Protein AF-A0A7W0N5Q9-F1 (afdb_monomer)

Foldseek 3Di:
DVVPPVVVVVVVVDVVVPPPPPDPPPDPDPVVVVVVVVVVVVVVVVVVVVVVVVPPDPPPDDDPDDPCPPPPVVVVCCCVPVVVVVVVVVVVVVVVVVVVVVVVPDDPPPPPPPDDDPPDDDDDDDDDDDD

Secondary structure (DSSP, 8-state):
-IIIIIHHHHHHHHHHHTTTTS-TTTT--HHHHHHHHHHHHHHHHHHHHHHHHHTSSTTSSPP---TTTT-HHHHHHHHHTTTHHHHHHHHHHHHHHHHHHHHHH----------S---------------

Structure (mmCIF, N/CA/C/O backbone):
data_AF-A0A7W0N5Q9-F1
#
_entry.id   AF-A0A7W0N5Q9-F1
#
loop_
_atom_site.group_PDB
_atom_site.id
_atom_site.type_symbol
_atom_site.label_atom_id
_atom_site.label_alt_id
_atom_site.label_comp_id
_atom_site.label_asym_id
_atom_site.label_entity_id
_atom_site.label_seq_id
_atom_site.pdbx_PDB_ins_code
_atom_site.Cartn_x
_atom_site.Cartn_y
_atom_site.Cartn_z
_atom_site.occupancy
_atom_site.B_iso_or_equiv
_atom_site.auth_seq_id
_atom_site.auth_comp_id
_atom_site.auth_asym_id
_atom_site.auth_atom_id
_atom_site.pdbx_PDB_model_num
ATOM 1 N N . VAL A 1 1 ? 6.433 -9.505 2.992 1.00 93.19 1 VAL A N 1
ATOM 2 C CA . VAL A 1 1 ? 5.966 -8.266 3.669 1.00 93.19 1 VAL A CA 1
ATOM 3 C C . VAL A 1 1 ? 4.445 -8.163 3.704 1.00 93.19 1 VAL A C 1
ATOM 5 O O . VAL A 1 1 ? 3.905 -8.120 4.800 1.00 93.19 1 VAL A O 1
ATOM 8 N N . TYR A 1 2 ? 3.750 -8.190 2.558 1.00 96.25 2 TYR A N 1
ATOM 9 C CA . TYR A 1 2 ? 2.287 -8.037 2.515 1.00 96.25 2 TYR A CA 1
ATOM 10 C C . TYR A 1 2 ? 1.539 -9.047 3.404 1.00 96.25 2 TYR A C 1
ATOM 12 O O . TYR A 1 2 ? 0.867 -8.653 4.349 1.00 96.25 2 TYR A O 1
ATOM 20 N N . ALA A 1 3 ? 1.736 -10.349 3.174 1.00 94.19 3 ALA A N 1
ATOM 21 C CA . ALA A 1 3 ? 1.065 -11.385 3.961 1.00 94.19 3 ALA A CA 1
ATOM 22 C C . ALA A 1 3 ? 1.578 -11.493 5.412 1.00 94.19 3 ALA A C 1
ATOM 24 O O . ALA A 1 3 ? 0.811 -11.808 6.309 1.00 94.19 3 ALA A O 1
ATOM 25 N N . GLY A 1 4 ? 2.870 -11.241 5.654 1.00 93.12 4 GLY A N 1
ATOM 26 C CA . GLY A 1 4 ? 3.498 -11.502 6.958 1.00 93.12 4 GLY A CA 1
ATOM 27 C C . GLY A 1 4 ? 3.460 -10.340 7.954 1.00 93.12 4 GLY A C 1
ATOM 28 O O . GLY A 1 4 ? 3.333 -10.577 9.145 1.00 93.12 4 GLY A O 1
ATOM 29 N N . ALA A 1 5 ? 3.571 -9.095 7.486 1.00 94.62 5 ALA A N 1
ATOM 30 C CA . ALA A 1 5 ? 3.614 -7.914 8.351 1.00 94.62 5 ALA A CA 1
ATOM 31 C C . ALA A 1 5 ? 2.313 -7.115 8.251 1.00 94.62 5 ALA A C 1
ATOM 33 O O . ALA A 1 5 ? 1.618 -6.936 9.246 1.00 94.62 5 ALA A O 1
ATOM 34 N N . VAL A 1 6 ? 1.952 -6.691 7.035 1.00 95.44 6 VAL A N 1
ATOM 35 C CA . VAL A 1 6 ? 0.800 -5.803 6.811 1.00 95.44 6 VAL A CA 1
ATOM 36 C C . VAL A 1 6 ? -0.507 -6.516 7.145 1.00 95.44 6 VAL A C 1
ATOM 38 O O . VAL A 1 6 ? -1.270 -6.034 7.978 1.00 95.44 6 VAL A O 1
ATOM 41 N N . MET A 1 7 ? -0.743 -7.690 6.551 1.00 96.50 7 MET A N 1
ATOM 42 C CA . MET A 1 7 ? -1.955 -8.469 6.806 1.00 96.50 7 MET A CA 1
ATOM 43 C C . MET A 1 7 ? -2.077 -8.826 8.290 1.00 96.50 7 MET A C 1
ATOM 45 O O . MET A 1 7 ? -3.126 -8.608 8.878 1.00 96.50 7 MET A O 1
ATOM 49 N N . VAL A 1 8 ? -0.999 -9.302 8.922 1.00 95.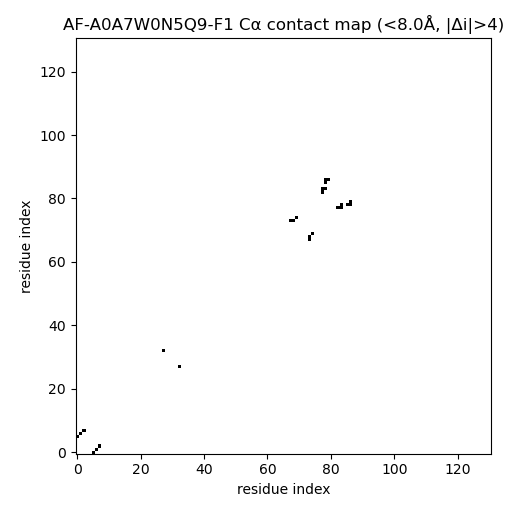62 8 VAL A N 1
ATOM 50 C CA . VAL A 1 8 ? -1.009 -9.675 10.346 1.00 95.62 8 VAL A CA 1
ATOM 51 C C . VAL A 1 8 ? -1.302 -8.471 11.248 1.00 95.62 8 VAL A C 1
ATOM 53 O O . VAL A 1 8 ? -2.100 -8.602 12.174 1.00 95.62 8 VAL A O 1
ATOM 56 N N . MET A 1 9 ? -0.740 -7.291 10.958 1.00 93.75 9 MET A N 1
ATOM 57 C CA . MET A 1 9 ? -1.064 -6.057 11.683 1.00 93.75 9 MET A CA 1
ATOM 58 C C . MET A 1 9 ? -2.556 -5.719 11.568 1.00 93.75 9 MET A C 1
ATOM 60 O O . MET A 1 9 ? -3.199 -5.442 12.579 1.00 93.75 9 MET A O 1
ATOM 64 N N . PHE A 1 10 ? -3.132 -5.791 10.363 1.00 92.69 10 PHE A N 1
ATOM 65 C CA . PHE A 1 10 ? -4.567 -5.564 10.171 1.00 92.69 10 PHE A CA 1
ATOM 66 C C . PHE A 1 10 ? -5.421 -6.599 10.902 1.00 92.69 10 PHE A C 1
ATOM 68 O O . PHE A 1 10 ? -6.381 -6.220 11.569 1.00 92.69 10 PHE A O 1
ATOM 75 N N . LEU A 1 11 ? -5.062 -7.884 10.824 1.00 93.06 11 LEU A N 1
ATOM 76 C CA . LEU A 1 11 ? -5.760 -8.958 11.531 1.00 93.06 11 LEU A CA 1
ATOM 77 C C . LEU A 1 11 ? -5.745 -8.739 13.050 1.00 93.06 11 LEU A C 1
ATOM 79 O O . LEU A 1 11 ? -6.769 -8.923 13.704 1.00 93.06 11 LEU A O 1
ATOM 83 N N . PHE A 1 12 ? -4.622 -8.285 13.610 1.00 92.38 12 PHE A N 1
ATOM 84 C CA . PHE A 1 12 ? -4.536 -7.919 15.023 1.00 92.38 12 PHE A CA 1
ATOM 85 C C . PHE A 1 12 ? -5.452 -6.737 15.362 1.00 92.38 12 PHE A C 1
ATOM 87 O O . PHE A 1 12 ? -6.200 -6.796 16.337 1.00 92.38 12 PHE A O 1
ATOM 94 N N . VAL A 1 13 ? -5.450 -5.690 14.530 1.00 90.88 13 VAL A N 1
ATOM 95 C CA . VAL A 1 13 ? -6.307 -4.510 14.718 1.00 90.88 13 VAL A CA 1
ATOM 96 C C . VAL A 1 13 ? -7.786 -4.886 14.683 1.00 90.88 13 VAL A C 1
ATOM 98 O O . VAL A 1 13 ? -8.515 -4.495 15.590 1.00 90.88 13 VAL A O 1
ATOM 101 N N . ILE A 1 14 ? -8.252 -5.659 13.697 1.00 89.31 14 ILE A N 1
ATOM 102 C CA . ILE A 1 14 ? -9.670 -6.053 13.623 1.00 89.31 14 ILE A CA 1
ATOM 103 C C . ILE A 1 14 ? -10.059 -7.008 14.758 1.00 89.31 14 ILE A C 1
ATOM 105 O O . ILE A 1 14 ? -11.168 -6.901 15.280 1.00 89.31 14 ILE A O 1
ATOM 109 N N . ALA A 1 15 ? -9.150 -7.896 15.180 1.00 91.75 15 ALA A N 1
ATOM 110 C CA . ALA A 1 15 ? -9.381 -8.794 16.308 1.00 91.75 15 ALA A CA 1
ATOM 111 C C . ALA A 1 15 ? -9.513 -8.011 17.621 1.00 91.75 15 ALA A C 1
ATOM 113 O O . ALA A 1 15 ? -10.421 -8.279 18.405 1.00 91.75 15 ALA A O 1
ATOM 114 N N . TYR A 1 16 ? -8.664 -7.000 17.826 1.00 90.56 16 TYR A N 1
ATOM 115 C CA . TYR A 1 16 ? -8.762 -6.086 18.964 1.00 90.56 16 TYR A CA 1
ATOM 116 C C . TYR A 1 16 ? -10.011 -5.195 18.883 1.00 90.56 16 TYR A C 1
ATOM 118 O O . TYR A 1 16 ? -10.631 -4.877 19.900 1.00 90.56 16 TYR A O 1
ATOM 126 N N . LEU A 1 17 ? -10.408 -4.789 17.671 1.00 87.50 17 LEU A N 1
ATOM 127 C CA . LEU A 1 17 ? -11.571 -3.931 17.477 1.00 87.50 17 LEU A CA 1
ATOM 128 C C . LEU A 1 17 ? -12.899 -4.674 17.693 1.00 87.50 17 LEU A C 1
ATOM 130 O O . LEU A 1 17 ? -13.851 -4.046 18.143 1.00 87.50 17 LEU A O 1
ATOM 134 N N . GLY A 1 18 ? -12.950 -5.981 17.418 1.00 77.19 18 GLY A N 1
ATOM 135 C CA . GLY A 1 18 ? -14.009 -6.919 17.812 1.00 77.19 18 GLY A CA 1
ATOM 136 C C . GLY A 1 18 ? -15.449 -6.433 17.594 1.00 77.19 18 GLY A C 1
ATOM 137 O O . GLY A 1 18 ? -16.020 -5.795 18.473 1.00 77.19 18 GLY A O 1
ATOM 138 N N . GLY A 1 19 ? -16.064 -6.754 16.449 1.00 68.88 19 GLY A N 1
ATOM 139 C CA . GLY A 1 19 ? -17.517 -6.606 16.211 1.00 68.88 19 GLY A CA 1
ATOM 140 C C . GLY A 1 19 ? -18.080 -5.174 16.177 1.00 68.88 19 GLY A C 1
ATOM 141 O O . GLY A 1 19 ? -19.186 -4.953 15.709 1.00 68.88 19 GLY A O 1
ATOM 142 N N . ARG A 1 20 ? -17.318 -4.149 16.572 1.00 59.09 20 ARG A N 1
ATOM 143 C CA . ARG A 1 20 ? -17.757 -2.735 16.551 1.00 59.09 20 ARG A CA 1
ATOM 144 C C . ARG A 1 20 ? -17.866 -2.121 15.147 1.00 59.09 20 ARG A C 1
ATOM 146 O O . ARG A 1 20 ? -18.117 -0.928 15.019 1.00 59.09 20 ARG A O 1
ATOM 153 N N . ALA A 1 21 ? -17.652 -2.928 14.113 1.00 57.34 21 ALA A N 1
ATOM 154 C CA . ALA A 1 21 ? -17.794 -2.573 12.707 1.00 57.34 21 ALA A CA 1
ATOM 155 C C . ALA A 1 21 ? -18.953 -3.334 12.039 1.00 57.34 21 ALA A C 1
ATOM 157 O O . ALA A 1 21 ? -18.925 -3.537 10.824 1.00 57.34 21 ALA A O 1
ATOM 158 N N . ASP A 1 22 ? -19.952 -3.777 12.811 1.00 58.84 22 ASP A N 1
ATOM 159 C CA . ASP A 1 22 ? -21.194 -4.300 12.244 1.00 58.84 22 ASP A CA 1
ATOM 160 C C . ASP A 1 22 ? -21.771 -3.273 11.255 1.00 58.84 22 ASP A C 1
ATOM 162 O O . ASP A 1 22 ? -21.906 -2.086 11.554 1.00 58.84 22 ASP A O 1
ATOM 166 N N . ALA A 1 23 ? -21.980 -3.758 10.029 1.00 61.16 23 ALA A N 1
ATOM 167 C CA . ALA A 1 23 ? -22.094 -3.030 8.768 1.00 61.16 23 ALA A CA 1
ATOM 168 C C . ALA A 1 23 ? -22.552 -1.555 8.870 1.00 61.16 23 ALA A C 1
ATOM 170 O O . ALA A 1 23 ? -23.756 -1.289 8.861 1.00 61.16 23 ALA A O 1
ATOM 171 N N . PRO A 1 24 ? -21.629 -0.574 8.758 1.00 56.00 24 PRO A N 1
ATOM 172 C CA . PRO A 1 24 ? -21.994 0.831 8.527 1.00 56.00 24 PRO A CA 1
ATOM 173 C C . PRO A 1 24 ? -22.817 1.031 7.241 1.00 56.00 24 PRO A C 1
ATOM 175 O O . PRO A 1 24 ? -23.386 2.092 7.010 1.00 56.00 24 PRO A O 1
ATOM 178 N N . TRP A 1 25 ? -22.835 0.009 6.379 1.00 57.19 25 TRP A N 1
ATOM 179 C CA . TRP A 1 25 ? -23.423 0.006 5.046 1.00 57.19 25 TRP A CA 1
ATOM 180 C C . TRP A 1 25 ? -24.791 -0.681 4.952 1.00 57.19 25 TRP A C 1
ATOM 182 O O . TRP A 1 25 ? -25.365 -0.737 3.861 1.00 57.19 25 TRP A O 1
ATOM 192 N N . ALA A 1 26 ? -25.335 -1.196 6.061 1.00 57.72 26 ALA A N 1
ATOM 193 C CA . ALA A 1 26 ? -26.699 -1.717 6.103 1.00 57.72 26 ALA A CA 1
ATOM 194 C C . ALA A 1 26 ? -27.703 -0.552 5.966 1.00 57.72 26 ALA A C 1
ATOM 196 O O . ALA A 1 26 ? -28.215 -0.035 6.953 1.00 57.72 26 ALA A O 1
ATOM 197 N N . GLY A 1 27 ? -27.932 -0.095 4.729 1.00 60.38 27 GLY A N 1
ATOM 198 C CA . GLY A 1 27 ? -28.846 1.009 4.408 1.00 60.38 27 GLY A CA 1
ATOM 199 C C . GLY A 1 27 ? -28.333 2.050 3.406 1.00 60.38 27 GLY A C 1
ATOM 200 O O . GLY A 1 27 ? -28.960 3.099 3.273 1.00 60.38 27 GLY A O 1
ATOM 201 N N . GLY A 1 28 ? -27.214 1.811 2.706 1.00 68.38 28 GLY A N 1
ATOM 202 C CA . GLY A 1 28 ? -26.741 2.722 1.655 1.00 68.38 28 GLY A CA 1
ATOM 203 C C . GLY A 1 28 ? -27.806 2.976 0.574 1.00 68.38 28 GLY A C 1
ATOM 204 O O . GLY A 1 28 ? -28.544 2.067 0.199 1.00 68.38 28 GLY A O 1
ATOM 205 N N . SER A 1 29 ? -27.902 4.215 0.069 1.00 83.94 29 SER A N 1
ATOM 206 C CA . SER A 1 29 ? -28.868 4.572 -0.984 1.00 83.94 29 SER A CA 1
ATOM 207 C C . SER A 1 29 ? -28.705 3.647 -2.201 1.00 83.94 29 SER A C 1
ATOM 209 O O . SER A 1 29 ? -27.578 3.505 -2.688 1.00 83.94 29 SER A O 1
ATOM 211 N N . PRO A 1 30 ? -29.794 3.070 -2.749 1.00 84.19 30 PRO A N 1
ATOM 212 C CA . PRO A 1 30 ? -29.741 2.199 -3.927 1.00 84.19 30 PRO A CA 1
ATOM 213 C C . PRO A 1 30 ? -28.979 2.823 -5.103 1.00 84.19 30 PRO A C 1
ATOM 215 O O . PRO A 1 30 ? -28.282 2.126 -5.834 1.00 84.19 30 PRO A O 1
ATOM 218 N N . ILE A 1 31 ? -29.044 4.153 -5.233 1.00 90.31 31 ILE A N 1
ATOM 219 C CA . ILE A 1 31 ? -28.337 4.915 -6.268 1.00 90.31 31 ILE A CA 1
ATOM 220 C C . ILE A 1 31 ? -26.818 4.795 -6.101 1.00 90.31 31 ILE A C 1
ATOM 222 O O . ILE A 1 31 ? -26.118 4.554 -7.083 1.00 90.31 31 ILE A O 1
ATOM 226 N N . LEU A 1 32 ? -26.299 4.911 -4.873 1.00 88.56 32 LEU A N 1
ATOM 227 C CA . LEU A 1 32 ? -24.866 4.753 -4.603 1.00 88.56 32 LEU A CA 1
ATOM 228 C C . LEU A 1 32 ? -24.397 3.329 -4.895 1.00 88.56 32 LEU A C 1
ATOM 230 O O . LEU A 1 32 ? -23.321 3.152 -5.459 1.00 88.56 32 LEU A O 1
ATOM 234 N N . GLN A 1 33 ? -25.206 2.322 -4.560 1.00 86.81 33 GLN A N 1
ATOM 235 C CA . GLN A 1 33 ? -24.870 0.934 -4.865 1.00 86.81 33 GLN A CA 1
ATOM 236 C C . GLN A 1 33 ? -24.821 0.694 -6.378 1.00 86.81 33 GLN A C 1
ATOM 238 O O . GLN A 1 33 ? -23.852 0.120 -6.873 1.00 86.81 33 GLN A O 1
ATOM 243 N N . THR A 1 34 ? -25.807 1.196 -7.127 1.00 91.38 34 THR A N 1
ATOM 244 C CA . THR A 1 34 ? -25.786 1.109 -8.594 1.00 91.38 34 THR A CA 1
ATOM 245 C C . THR A 1 34 ? -24.617 1.881 -9.198 1.00 91.38 34 THR A C 1
ATOM 247 O O . THR A 1 34 ? -23.946 1.357 -10.081 1.00 91.38 34 THR A O 1
ATOM 250 N N . ALA A 1 35 ? -24.311 3.078 -8.693 1.00 93.56 35 ALA A N 1
ATOM 251 C CA . ALA A 1 35 ? -23.192 3.880 -9.174 1.00 93.56 35 ALA A CA 1
ATOM 252 C C . ALA A 1 35 ? -21.843 3.193 -8.913 1.00 93.56 35 ALA A C 1
ATOM 254 O O . ALA A 1 35 ? -20.997 3.177 -9.801 1.00 93.56 35 ALA A O 1
ATOM 255 N N . ALA A 1 36 ? -21.654 2.573 -7.742 1.00 92.44 36 ALA A N 1
ATOM 256 C CA . ALA A 1 36 ? -20.441 1.827 -7.414 1.00 92.44 36 ALA A CA 1
ATOM 257 C C . ALA A 1 36 ? -20.249 0.611 -8.332 1.00 92.44 36 ALA A C 1
ATOM 259 O O . ALA A 1 36 ? -19.146 0.380 -8.822 1.00 92.44 36 ALA A O 1
ATOM 260 N N . VAL A 1 37 ? -21.324 -0.136 -8.611 1.00 94.81 37 VAL A N 1
ATOM 261 C CA . VAL A 1 37 ? -21.279 -1.270 -9.547 1.00 94.81 37 VAL A CA 1
ATOM 262 C C . VAL A 1 37 ? -20.967 -0.792 -10.962 1.00 94.81 37 VAL A C 1
ATOM 264 O O . VAL A 1 37 ? -20.087 -1.352 -11.609 1.00 94.81 37 VAL A O 1
ATOM 267 N N . VAL A 1 38 ? -21.634 0.265 -11.433 1.00 97.19 38 VAL A N 1
ATOM 268 C CA . VAL A 1 38 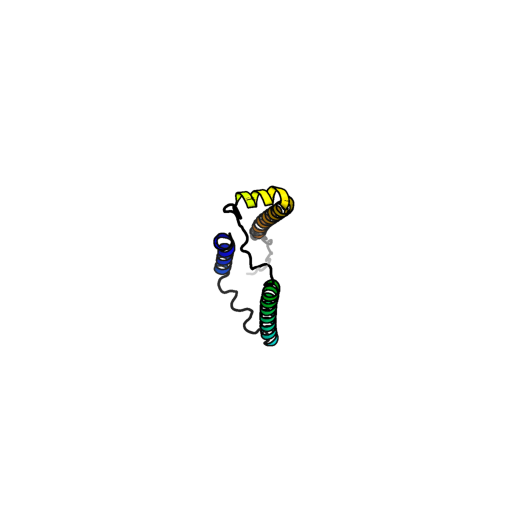? -21.372 0.844 -12.759 1.00 97.19 38 VAL A CA 1
ATOM 269 C C . VAL A 1 38 ? -19.928 1.331 -12.864 1.00 97.19 38 VAL A C 1
ATOM 271 O O . VAL A 1 38 ? -19.274 1.036 -13.858 1.00 97.19 38 VAL A O 1
ATOM 274 N N . ALA A 1 39 ? -19.401 2.006 -11.840 1.00 96.69 39 ALA A N 1
ATOM 275 C CA . ALA A 1 39 ? -18.012 2.455 -11.807 1.00 96.69 39 ALA A CA 1
ATOM 276 C C . ALA A 1 39 ? -17.025 1.278 -11.818 1.00 96.69 39 ALA A C 1
ATOM 278 O O . ALA A 1 39 ? -16.062 1.300 -12.579 1.00 96.69 39 ALA A O 1
ATOM 279 N N . ALA A 1 40 ? -17.277 0.229 -11.030 1.00 97.19 40 ALA A N 1
ATOM 280 C CA . ALA A 1 40 ? -16.436 -0.967 -11.016 1.00 97.19 40 ALA A CA 1
ATOM 281 C C . ALA A 1 40 ? -16.423 -1.673 -12.381 1.00 97.19 40 ALA A C 1
ATOM 283 O O . ALA A 1 40 ? -15.361 -2.061 -12.864 1.00 97.19 40 ALA A O 1
ATOM 284 N N . VAL A 1 41 ? -17.588 -1.800 -13.027 1.00 97.88 41 VAL A N 1
ATOM 285 C CA . VAL A 1 41 ? -17.700 -2.376 -14.375 1.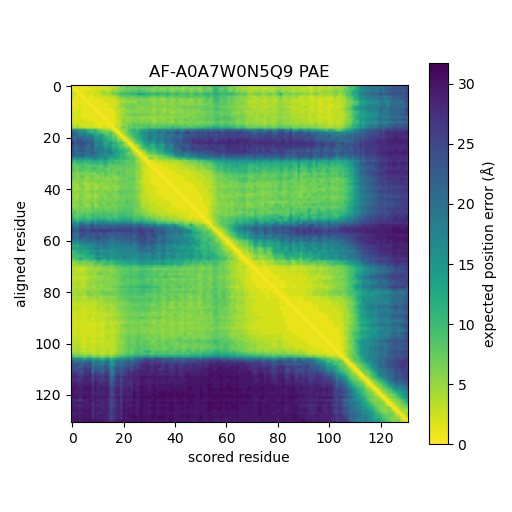00 97.88 41 VAL A CA 1
ATOM 286 C C . VAL A 1 41 ? -17.015 -1.484 -15.407 1.00 97.88 41 VAL A C 1
ATOM 288 O O . VAL A 1 41 ? -16.294 -2.002 -16.251 1.00 97.88 41 VAL A O 1
ATOM 291 N N . ALA A 1 42 ? -17.189 -0.165 -15.332 1.00 97.88 42 ALA A N 1
ATOM 292 C CA . ALA A 1 42 ? -16.532 0.772 -16.236 1.00 97.88 42 ALA A CA 1
ATOM 293 C C . ALA A 1 42 ? -15.003 0.681 -16.130 1.00 97.88 42 ALA A C 1
ATOM 295 O O . ALA A 1 42 ? -14.344 0.541 -17.155 1.00 97.88 42 ALA A O 1
ATOM 296 N N . LEU A 1 43 ? -14.452 0.656 -14.909 1.00 97.62 43 LEU A N 1
ATOM 297 C CA . LEU A 1 43 ? -13.014 0.468 -14.684 1.00 97.62 43 LEU A CA 1
ATOM 298 C C . LEU A 1 43 ? -12.525 -0.889 -15.199 1.00 97.62 43 LEU A C 1
ATOM 300 O O . LEU A 1 43 ? -11.463 -0.971 -15.809 1.00 97.62 43 LEU A O 1
ATOM 304 N N . LEU A 1 44 ? -13.298 -1.960 -14.990 1.00 97.31 44 LEU A N 1
ATOM 305 C CA . LEU A 1 44 ? -12.952 -3.278 -15.521 1.00 97.31 44 LEU A CA 1
ATOM 306 C C . LEU A 1 44 ? -12.923 -3.272 -17.055 1.00 97.31 44 LEU A C 1
ATOM 308 O O . LEU A 1 44 ? -11.981 -3.788 -17.652 1.00 97.31 44 LEU A O 1
ATOM 312 N N . VAL A 1 45 ? -13.937 -2.678 -17.691 1.00 97.50 45 VAL A N 1
ATOM 313 C CA . VAL A 1 45 ? -14.007 -2.530 -19.150 1.00 97.50 45 VAL A CA 1
ATOM 314 C C . VAL A 1 45 ? -12.833 -1.703 -19.657 1.00 97.50 45 VAL A C 1
ATOM 316 O O . VAL A 1 45 ? -12.210 -2.099 -20.634 1.00 97.50 45 VAL A O 1
ATOM 319 N N . GLU A 1 46 ? -12.488 -0.605 -18.989 1.00 96.38 46 GLU A N 1
ATOM 320 C CA . GLU A 1 46 ? -11.344 0.231 -19.351 1.00 96.38 46 GLU A CA 1
ATOM 321 C C . GLU A 1 46 ? -10.032 -0.556 -19.304 1.00 96.38 46 GLU A C 1
ATOM 323 O O . GLU A 1 46 ? -9.288 -0.549 -20.282 1.00 96.38 46 GLU A O 1
ATOM 328 N N . VAL A 1 47 ? -9.785 -1.317 -18.233 1.00 94.56 47 VAL A N 1
ATOM 329 C CA . VAL A 1 47 ? -8.601 -2.186 -18.132 1.00 94.56 47 VAL A CA 1
ATOM 330 C C . VAL A 1 47 ? -8.576 -3.214 -19.264 1.00 94.56 47 VAL A C 1
ATOM 332 O O . VAL A 1 47 ? -7.543 -3.386 -19.908 1.00 94.56 47 VAL A O 1
ATOM 335 N N . VAL A 1 48 ? -9.700 -3.875 -19.553 1.00 93.81 48 VAL A N 1
ATOM 336 C CA . VAL A 1 48 ? -9.786 -4.872 -20.634 1.00 93.81 48 VAL A CA 1
ATOM 337 C C . VAL A 1 48 ? -9.557 -4.237 -22.005 1.00 93.81 48 VAL A C 1
ATOM 339 O O . VAL A 1 48 ? -8.846 -4.810 -22.827 1.00 93.81 48 VAL A O 1
ATOM 342 N N . VAL A 1 49 ? -10.125 -3.059 -22.258 1.00 93.38 49 VAL A N 1
ATOM 343 C CA . VAL A 1 49 ? -9.947 -2.327 -23.517 1.00 93.38 49 VAL A CA 1
ATOM 344 C C . VAL A 1 49 ? -8.500 -1.877 -23.672 1.00 93.38 49 VAL A C 1
ATOM 346 O O . VAL A 1 49 ? -7.919 -2.109 -24.727 1.00 93.38 49 VAL A O 1
ATOM 349 N N . VAL A 1 50 ? -7.888 -1.296 -22.636 1.00 90.31 50 VAL A N 1
ATOM 350 C CA . VAL A 1 50 ? -6.478 -0.877 -22.670 1.00 90.31 50 VAL A CA 1
ATOM 351 C C . VAL A 1 50 ? -5.567 -2.074 -22.920 1.00 90.31 50 VAL A C 1
ATOM 353 O O . VAL A 1 50 ? -4.703 -1.997 -23.788 1.00 90.31 50 VAL A O 1
ATOM 356 N N . LEU A 1 51 ? -5.787 -3.195 -22.230 1.00 87.69 51 LEU A N 1
ATOM 357 C CA . LEU A 1 51 ? -5.017 -4.419 -22.461 1.00 87.69 51 LEU A CA 1
ATOM 358 C C . LEU A 1 51 ? -5.229 -4.966 -23.877 1.00 87.69 51 LEU A C 1
ATOM 360 O O . LEU A 1 51 ? -4.259 -5.320 -24.537 1.00 87.69 51 LEU A O 1
ATOM 364 N N . GLY A 1 52 ? -6.468 -4.986 -24.373 1.00 86.00 52 GLY A N 1
ATOM 365 C CA . GLY A 1 52 ? -6.786 -5.450 -25.724 1.00 86.00 52 GLY A CA 1
ATOM 366 C C . GLY A 1 52 ? -6.212 -4.561 -26.832 1.00 86.00 52 GLY A C 1
ATOM 367 O O . GLY A 1 52 ? -5.794 -5.073 -27.866 1.00 86.00 52 GLY A O 1
ATOM 368 N N . LEU A 1 53 ? -6.145 -3.244 -26.618 1.00 83.81 53 LEU A N 1
ATOM 369 C CA . LEU A 1 53 ? -5.488 -2.298 -27.527 1.00 83.81 53 LEU A CA 1
ATOM 370 C C . LEU A 1 53 ? -3.958 -2.414 -27.461 1.00 83.81 53 LEU A C 1
ATOM 372 O O . LEU A 1 53 ? -3.293 -2.301 -28.487 1.00 83.81 53 LEU A O 1
ATOM 376 N N . ALA A 1 54 ? -3.407 -2.669 -26.272 1.00 77.94 54 ALA A N 1
ATO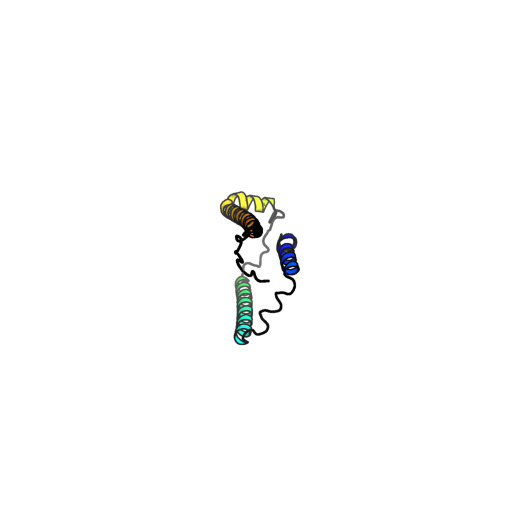M 377 C CA . ALA A 1 54 ? -1.977 -2.888 -26.056 1.00 77.94 54 ALA A CA 1
ATOM 378 C C . ALA A 1 54 ? -1.487 -4.264 -26.546 1.00 77.94 54 ALA A C 1
ATOM 380 O O . ALA A 1 54 ? -0.286 -4.489 -26.627 1.00 77.94 54 ALA A O 1
ATOM 381 N N . TRP A 1 55 ? -2.391 -5.185 -26.894 1.00 68.06 55 TRP A N 1
ATOM 382 C CA . TRP A 1 55 ? -2.061 -6.503 -27.451 1.00 68.06 55 TRP A CA 1
ATOM 383 C C . TRP A 1 55 ? -1.661 -6.491 -28.944 1.00 68.06 55 TRP A C 1
ATOM 385 O O . TRP A 1 55 ? -1.468 -7.556 -29.531 1.00 68.06 55 TRP A O 1
ATOM 395 N N . GLY A 1 56 ? -1.529 -5.319 -29.578 1.00 66.88 56 GLY A N 1
ATOM 396 C CA . GLY A 1 56 ? -1.020 -5.178 -30.950 1.00 66.88 56 GLY A CA 1
ATOM 397 C C . GLY A 1 56 ? 0.498 -5.403 -31.085 1.00 66.88 56 GLY A C 1
ATOM 398 O O . GLY A 1 56 ? 1.242 -5.081 -30.171 1.00 66.88 56 GLY A O 1
ATOM 399 N N . ASP A 1 57 ? 0.891 -5.969 -32.238 1.00 58.66 57 ASP A N 1
ATOM 400 C CA . ASP A 1 57 ? 2.208 -6.294 -32.851 1.00 58.66 57 ASP A CA 1
ATOM 401 C C . ASP A 1 57 ? 3.473 -6.647 -32.026 1.00 58.66 57 ASP A C 1
ATOM 403 O O . ASP A 1 57 ? 4.278 -7.426 -32.537 1.00 58.66 57 ASP A O 1
ATOM 407 N N . ASP A 1 58 ? 3.635 -6.224 -30.773 1.00 61.09 58 ASP A N 1
ATOM 408 C CA . ASP A 1 58 ? 4.885 -6.359 -29.996 1.00 61.09 58 ASP A CA 1
ATOM 409 C C . ASP A 1 58 ? 4.937 -7.572 -29.037 1.00 61.09 58 ASP A C 1
ATOM 411 O O . ASP A 1 58 ? 5.928 -7.781 -28.344 1.00 61.09 58 ASP A O 1
ATOM 415 N N . LEU A 1 59 ? 3.896 -8.415 -28.990 1.00 60.16 59 LEU A N 1
ATOM 416 C CA . LEU A 1 59 ? 3.841 -9.602 -28.107 1.00 60.16 59 LEU A CA 1
ATOM 417 C C . LEU A 1 59 ? 4.230 -10.924 -28.788 1.00 60.16 59 LEU A C 1
ATOM 419 O O . LEU A 1 59 ? 4.088 -11.994 -28.193 1.00 60.16 59 LEU A O 1
ATOM 423 N N . LYS A 1 60 ? 4.652 -10.880 -30.056 1.00 64.56 60 LYS A N 1
ATOM 424 C CA . LYS A 1 60 ? 4.942 -12.088 -30.848 1.00 64.56 60 LYS A CA 1
ATOM 425 C C . LYS A 1 60 ? 6.306 -12.693 -30.523 1.00 64.56 60 LYS A C 1
ATOM 427 O O . LYS A 1 60 ? 6.451 -13.906 -30.657 1.00 64.56 60 LYS A O 1
ATOM 432 N N . ASP A 1 61 ? 7.251 -11.877 -30.062 1.00 72.81 61 ASP A N 1
ATOM 433 C CA . ASP A 1 61 ? 8.573 -12.337 -29.656 1.00 72.81 61 ASP A CA 1
ATOM 434 C C . ASP A 1 61 ? 8.670 -12.426 -28.127 1.00 72.81 61 ASP A C 1
ATOM 436 O O . ASP A 1 61 ? 8.468 -11.427 -27.429 1.00 72.81 61 ASP A O 1
ATOM 440 N N . PRO A 1 62 ? 8.959 -13.614 -27.567 1.00 72.19 62 PRO A N 1
ATOM 441 C CA . PRO A 1 62 ? 9.236 -13.732 -26.146 1.00 72.19 62 PRO A CA 1
ATOM 442 C C . PRO A 1 62 ? 10.493 -12.925 -25.813 1.00 72.19 62 PRO A C 1
ATOM 444 O O . PRO A 1 62 ? 11.527 -13.070 -26.461 1.00 72.19 62 PRO A O 1
ATOM 447 N N . ALA A 1 63 ? 10.406 -12.082 -24.784 1.00 75.50 63 ALA A N 1
ATOM 448 C CA . ALA A 1 63 ? 11.560 -11.341 -24.301 1.00 75.50 63 ALA A CA 1
ATOM 449 C C . ALA A 1 63 ? 12.667 -12.318 -23.873 1.00 75.50 63 ALA A C 1
ATOM 451 O O . ALA A 1 63 ? 12.432 -13.217 -23.060 1.00 75.50 63 ALA A O 1
ATOM 452 N N . GLU A 1 64 ? 13.878 -12.131 -24.398 1.00 78.56 64 GLU A N 1
ATOM 453 C CA . GLU A 1 64 ? 15.056 -12.845 -23.913 1.00 78.56 64 GLU A CA 1
ATOM 454 C C . GLU A 1 64 ? 15.434 -12.288 -22.537 1.00 78.56 64 GLU A C 1
ATOM 456 O O . GLU A 1 64 ? 16.018 -11.211 -22.404 1.00 78.56 64 GLU A O 1
ATOM 461 N N . VAL A 1 65 ? 15.044 -13.0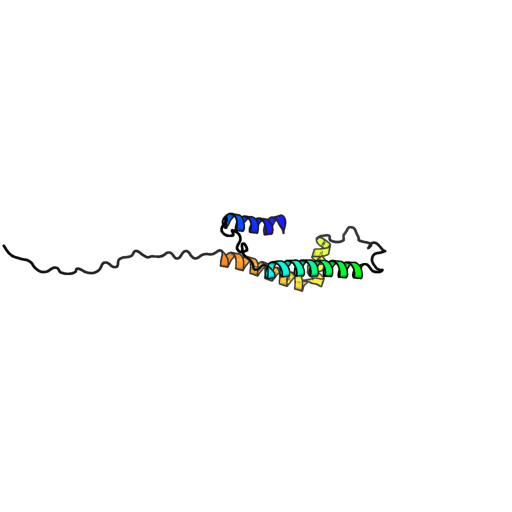11 -21.491 1.00 81.75 65 VAL A N 1
ATOM 462 C CA . VAL A 1 65 ? 15.290 -12.638 -20.098 1.00 81.75 65 VAL A CA 1
ATOM 463 C C . VAL A 1 65 ? 16.385 -13.539 -19.537 1.00 81.75 65 VAL A C 1
ATOM 465 O O . VAL A 1 65 ? 16.292 -14.761 -19.620 1.00 81.75 65 VAL A O 1
ATOM 468 N N . SER A 1 66 ? 17.436 -12.943 -18.971 1.00 82.88 66 SER A N 1
ATOM 469 C CA . SER A 1 66 ? 18.516 -13.705 -18.339 1.00 82.88 66 SER A CA 1
ATOM 470 C C . SER A 1 66 ? 18.078 -14.295 -16.997 1.00 82.88 66 SER A C 1
ATOM 472 O O . SER A 1 66 ? 17.241 -13.722 -16.301 1.00 82.88 66 SER A O 1
ATOM 474 N N . ASP A 1 67 ? 18.721 -15.383 -16.567 1.00 81.06 67 ASP A N 1
ATOM 475 C CA . ASP A 1 67 ? 18.465 -16.003 -15.253 1.00 81.06 67 ASP A CA 1
ATOM 476 C C . ASP A 1 67 ? 18.732 -15.055 -14.065 1.00 81.06 67 ASP A C 1
ATOM 478 O O . ASP A 1 67 ? 18.263 -15.279 -12.951 1.00 81.06 67 ASP A O 1
ATOM 482 N N . ALA A 1 68 ? 19.497 -13.981 -14.288 1.00 79.62 68 ALA A N 1
ATOM 483 C CA . ALA A 1 68 ? 19.804 -12.966 -13.284 1.00 79.62 68 ALA A CA 1
ATOM 484 C C . ALA A 1 68 ? 18.734 -11.861 -13.179 1.00 79.62 68 ALA A C 1
ATOM 486 O O . ALA A 1 68 ? 18.804 -11.019 -12.271 1.00 79.62 68 ALA A O 1
ATOM 487 N N . PHE A 1 69 ? 17.760 -11.840 -14.092 1.00 83.12 69 PHE A N 1
ATOM 488 C CA . PHE A 1 69 ? 16.704 -10.838 -14.119 1.00 83.12 69 PHE A CA 1
ATOM 489 C C . PHE A 1 69 ? 15.843 -10.902 -12.854 1.00 83.12 69 PHE A C 1
ATOM 491 O O . PHE A 1 69 ? 15.382 -11.961 -12.436 1.00 83.12 69 PHE A O 1
ATOM 498 N N . GLY A 1 70 ? 15.639 -9.748 -12.219 1.00 85.94 70 GLY A N 1
ATOM 499 C CA . GLY A 1 70 ? 14.876 -9.654 -10.974 1.00 85.94 70 GLY A CA 1
ATOM 500 C C . GLY A 1 70 ? 15.598 -10.193 -9.734 1.00 85.94 70 GLY A C 1
ATOM 501 O O . GLY A 1 70 ? 14.994 -10.243 -8.662 1.00 85.94 70 GLY A O 1
ATOM 502 N N . SER A 1 71 ? 16.878 -10.576 -9.836 1.00 93.69 71 SER A N 1
ATOM 503 C CA . SER A 1 71 ? 17.655 -10.975 -8.659 1.00 93.69 71 SER A CA 1
ATOM 504 C C . SER A 1 71 ? 17.782 -9.814 -7.654 1.00 93.69 71 SER A C 1
ATOM 506 O O . SER A 1 71 ? 17.911 -8.656 -8.065 1.00 93.69 71 SER A O 1
ATOM 508 N N . PRO A 1 72 ? 17.801 -10.079 -6.330 1.00 93.19 72 PRO A N 1
ATOM 509 C CA . PRO A 1 72 ? 17.917 -9.018 -5.327 1.00 93.19 72 PRO A CA 1
ATOM 510 C C . PRO A 1 72 ? 19.164 -8.146 -5.496 1.00 93.19 72 PRO A C 1
ATOM 512 O O . PRO A 1 72 ? 19.108 -6.951 -5.229 1.00 93.19 72 PRO A O 1
ATOM 515 N N . ALA A 1 73 ? 20.272 -8.731 -5.964 1.00 93.44 73 ALA A N 1
ATOM 516 C CA . ALA A 1 73 ? 21.501 -7.996 -6.247 1.00 93.44 73 ALA A CA 1
ATOM 517 C C . ALA A 1 73 ? 21.318 -7.011 -7.412 1.00 93.44 73 ALA A C 1
ATOM 519 O O . ALA A 1 73 ? 21.654 -5.842 -7.266 1.00 93.44 73 ALA A O 1
ATOM 520 N N . ALA A 1 74 ? 20.725 -7.453 -8.530 1.00 92.69 74 ALA A N 1
ATOM 521 C CA . ALA A 1 74 ? 20.480 -6.590 -9.686 1.00 92.69 74 ALA A CA 1
ATOM 522 C C . ALA A 1 74 ? 19.497 -5.450 -9.365 1.00 92.69 74 ALA A C 1
ATOM 524 O O . ALA A 1 74 ? 19.722 -4.306 -9.750 1.00 92.69 74 ALA A O 1
ATOM 525 N N . ILE A 1 75 ? 18.430 -5.744 -8.616 1.00 93.31 75 ILE A N 1
ATOM 526 C CA . ILE A 1 75 ? 17.459 -4.728 -8.183 1.00 93.31 75 ILE A CA 1
ATOM 527 C C . ILE A 1 75 ? 18.080 -3.761 -7.166 1.00 93.31 75 ILE A C 1
ATOM 529 O O . ILE A 1 75 ? 17.833 -2.558 -7.230 1.00 93.31 75 ILE A O 1
ATOM 533 N N . GLY A 1 76 ? 18.900 -4.272 -6.244 1.00 93.00 76 GLY A N 1
ATOM 534 C CA . GLY A 1 76 ? 19.626 -3.456 -5.275 1.00 93.00 76 GLY A CA 1
ATOM 535 C C . GLY A 1 76 ? 20.578 -2.470 -5.948 1.00 93.00 76 GLY A C 1
ATOM 536 O O . GLY A 1 76 ? 20.569 -1.295 -5.596 1.00 93.00 76 GLY A O 1
ATOM 537 N N . GLU A 1 77 ? 21.331 -2.920 -6.954 1.00 94.31 77 GLU A N 1
ATOM 538 C CA . GLU A 1 77 ? 22.211 -2.051 -7.740 1.00 94.31 77 GLU A CA 1
ATOM 53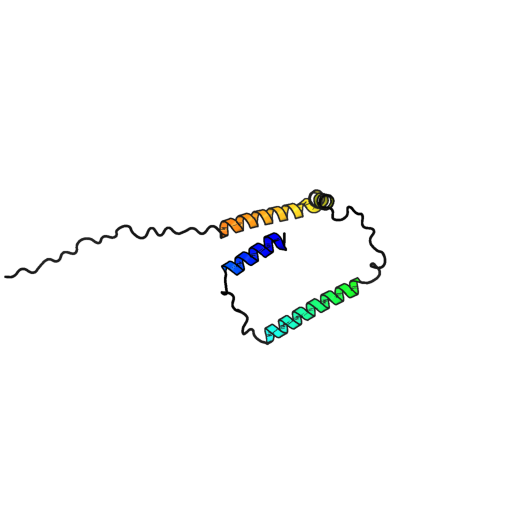9 C C . GLU A 1 77 ? 21.416 -0.919 -8.400 1.00 94.31 77 GLU A C 1
ATOM 541 O O . GLU A 1 77 ? 21.768 0.248 -8.244 1.00 94.31 77 GLU A O 1
ATOM 546 N N . LEU A 1 78 ? 20.291 -1.236 -9.052 1.00 94.44 78 LEU A N 1
ATOM 547 C CA . LEU A 1 78 ? 19.439 -0.245 -9.717 1.00 94.44 78 LEU A CA 1
ATOM 548 C C . LEU A 1 78 ? 18.885 0.803 -8.734 1.00 94.44 78 LEU A C 1
ATOM 550 O O . LEU A 1 78 ? 18.834 1.993 -9.048 1.00 94.44 78 LEU A O 1
ATOM 554 N N . PHE A 1 79 ? 18.493 0.380 -7.526 1.00 95.38 79 PHE A N 1
ATOM 555 C CA . PHE A 1 79 ? 18.022 1.292 -6.481 1.00 95.38 79 PHE A CA 1
ATOM 556 C C . PHE A 1 79 ? 19.121 2.166 -5.888 1.00 95.38 79 PHE A C 1
ATOM 558 O O . PHE A 1 79 ? 18.825 3.288 -5.492 1.00 95.38 79 PHE A O 1
ATOM 565 N N . LEU A 1 80 ? 20.360 1.685 -5.820 1.00 94.81 80 LEU A N 1
ATOM 566 C CA . LEU A 1 80 ? 21.476 2.429 -5.232 1.00 94.81 80 LEU A CA 1
ATOM 567 C C . LEU A 1 80 ? 22.254 3.270 -6.250 1.00 94.81 80 LEU A C 1
ATOM 569 O O . LEU A 1 80 ? 23.059 4.106 -5.849 1.00 94.81 80 LEU A O 1
ATOM 573 N N . THR A 1 81 ? 22.009 3.079 -7.544 1.00 95.75 81 THR A N 1
ATOM 574 C CA . THR A 1 81 ? 22.654 3.841 -8.619 1.00 95.75 81 THR A CA 1
ATOM 575 C C . THR A 1 81 ? 21.647 4.757 -9.307 1.00 95.75 81 THR A C 1
ATOM 577 O O . THR A 1 81 ? 21.562 5.942 -8.980 1.00 95.75 81 THR A O 1
ATOM 580 N N . ASP A 1 82 ? 20.830 4.210 -10.202 1.00 96.56 82 ASP A N 1
ATOM 581 C CA . ASP A 1 82 ? 19.934 4.979 -11.067 1.00 96.56 82 ASP A CA 1
ATOM 582 C C . ASP A 1 82 ? 18.720 5.547 -10.318 1.00 96.56 82 ASP A C 1
ATOM 584 O O . ASP A 1 82 ? 18.204 6.608 -10.667 1.00 96.56 82 ASP A O 1
ATOM 588 N N . HIS A 1 83 ? 18.236 4.838 -9.292 1.00 96.56 83 HIS A N 1
ATOM 589 C CA . HIS A 1 83 ? 16.996 5.167 -8.575 1.00 96.56 83 HIS A CA 1
ATOM 590 C C . HIS A 1 83 ? 17.240 5.561 -7.110 1.00 96.56 83 HIS A C 1
ATOM 592 O O . H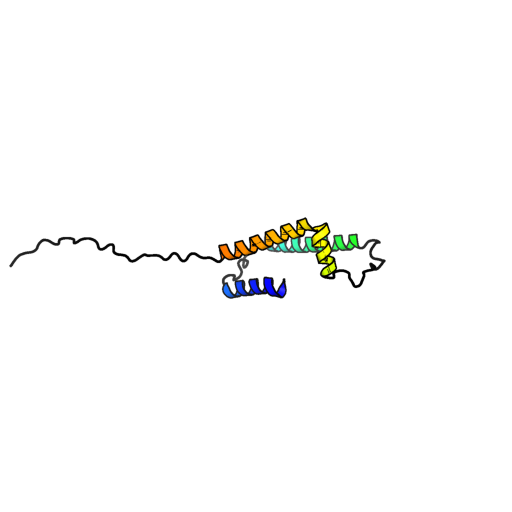IS A 1 83 ? 16.331 5.469 -6.277 1.00 96.56 83 HIS A O 1
ATOM 598 N N . LEU A 1 84 ? 18.442 6.067 -6.806 1.00 96.81 84 LEU A N 1
ATOM 599 C CA . LEU A 1 84 ? 18.867 6.431 -5.449 1.00 96.81 84 LEU A CA 1
ATOM 600 C C . LEU A 1 84 ? 17.895 7.397 -4.770 1.00 96.81 84 LEU A C 1
ATOM 602 O O . LEU A 1 84 ? 17.535 7.208 -3.611 1.00 96.81 84 LEU A O 1
ATOM 606 N N . LEU A 1 85 ? 17.403 8.398 -5.500 1.00 97.50 85 LEU A N 1
ATOM 607 C CA . LEU A 1 85 ? 16.480 9.384 -4.940 1.00 97.50 85 LEU A CA 1
ATOM 608 C C . LEU A 1 85 ? 15.126 8.762 -4.551 1.00 97.50 85 LEU A C 1
ATOM 610 O O . LEU A 1 85 ? 14.574 9.098 -3.505 1.00 97.50 85 LEU A O 1
ATOM 614 N N . ALA A 1 86 ? 14.596 7.832 -5.352 1.00 97.12 86 ALA A N 1
ATOM 615 C CA . ALA A 1 86 ? 13.350 7.133 -5.027 1.00 97.12 86 ALA A CA 1
ATOM 616 C C . ALA A 1 86 ? 13.520 6.205 -3.810 1.00 97.12 86 ALA A C 1
ATOM 618 O O . ALA A 1 86 ? 12.631 6.125 -2.953 1.00 97.12 86 ALA A O 1
ATOM 619 N N . PHE A 1 87 ? 14.678 5.545 -3.705 1.00 97.00 87 PHE A N 1
ATOM 620 C CA . PHE A 1 87 ? 15.043 4.741 -2.541 1.00 97.00 87 PHE A CA 1
ATOM 621 C C . PHE A 1 87 ? 15.142 5.596 -1.266 1.00 97.00 87 PHE A C 1
ATOM 623 O O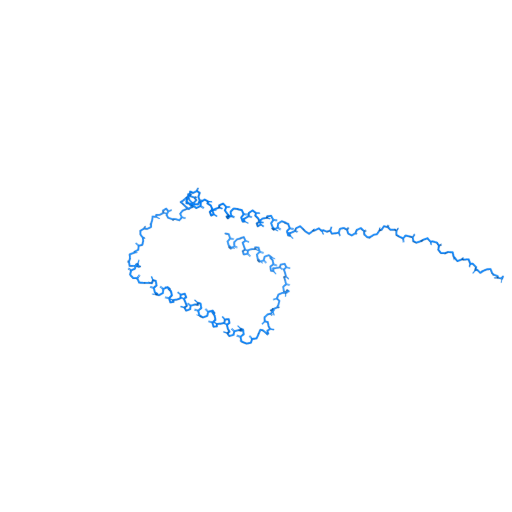 . PHE A 1 87 ? 14.525 5.259 -0.253 1.00 97.00 87 PHE A O 1
ATOM 630 N N . GLU A 1 88 ? 15.824 6.741 -1.336 1.00 98.00 88 GLU A N 1
ATOM 631 C CA . GLU A 1 88 ? 15.987 7.686 -0.223 1.00 98.00 88 GLU A CA 1
ATOM 632 C C . GLU A 1 88 ? 14.632 8.200 0.288 1.00 98.00 88 GLU A C 1
ATOM 634 O O . GLU A 1 88 ? 14.344 8.149 1.485 1.00 98.00 88 GLU A O 1
ATOM 639 N N . ILE A 1 89 ? 13.748 8.629 -0.621 1.00 98.44 89 ILE A N 1
ATOM 640 C CA . ILE A 1 89 ? 12.398 9.084 -0.255 1.00 98.44 89 ILE A CA 1
ATOM 641 C C . ILE A 1 89 ? 11.630 7.968 0.453 1.00 98.44 89 ILE A C 1
ATOM 643 O O . ILE A 1 89 ? 10.992 8.211 1.477 1.00 98.44 89 ILE A O 1
ATOM 647 N N . THR A 1 90 ? 11.709 6.738 -0.055 1.00 97.56 90 THR A N 1
ATOM 648 C CA . THR A 1 90 ? 11.032 5.594 0.568 1.00 97.56 90 THR A CA 1
ATOM 649 C C . THR A 1 90 ? 11.585 5.318 1.968 1.00 97.56 90 THR A C 1
ATOM 651 O O . THR A 1 90 ? 10.806 5.079 2.890 1.00 97.56 90 THR A O 1
ATOM 654 N N . SER A 1 91 ? 12.904 5.418 2.163 1.00 97.50 91 SER A N 1
ATOM 655 C CA . SER A 1 91 ? 13.550 5.308 3.479 1.00 97.50 91 SER A CA 1
ATOM 656 C C . SER A 1 91 ? 13.017 6.353 4.465 1.00 97.50 91 SER A C 1
ATOM 658 O O . SER A 1 91 ? 12.601 6.007 5.574 1.00 97.50 91 SER A O 1
ATOM 660 N N . ILE A 1 92 ? 12.925 7.619 4.043 1.00 98.56 92 ILE A N 1
ATOM 661 C CA . ILE A 1 92 ? 12.359 8.700 4.863 1.00 98.56 92 ILE A CA 1
ATOM 662 C C . ILE A 1 92 ? 10.888 8.421 5.194 1.00 98.56 92 ILE A C 1
ATOM 664 O O . ILE A 1 92 ? 10.481 8.579 6.344 1.00 98.56 92 ILE A O 1
ATOM 668 N N . VAL A 1 93 ? 10.087 7.962 4.228 1.00 98.50 93 VAL A N 1
ATOM 669 C CA . VAL A 1 93 ? 8.681 7.592 4.461 1.00 98.50 93 VAL A CA 1
ATOM 670 C C . VAL A 1 93 ? 8.569 6.471 5.499 1.00 98.50 93 VAL A C 1
ATOM 672 O O . VAL A 1 93 ? 7.731 6.560 6.397 1.00 98.50 93 VAL A O 1
ATOM 675 N N . LEU A 1 94 ? 9.427 5.448 5.431 1.00 97.44 94 LEU A N 1
ATOM 676 C CA . LEU A 1 94 ? 9.459 4.363 6.417 1.00 97.44 94 LEU A CA 1
ATOM 677 C C . LEU A 1 94 ? 9.875 4.858 7.808 1.00 97.44 94 LEU A C 1
ATOM 679 O O . LEU A 1 94 ? 9.262 4.465 8.802 1.00 97.44 94 LEU A O 1
ATOM 683 N N . LEU A 1 95 ? 10.867 5.748 7.887 1.00 98.56 95 LEU A N 1
ATOM 684 C CA . LEU A 1 95 ? 11.284 6.376 9.141 1.00 98.56 95 LEU A CA 1
ATOM 685 C C . LEU A 1 95 ? 10.136 7.180 9.765 1.00 98.56 95 LEU A C 1
ATOM 687 O O . LEU A 1 95 ? 9.827 7.010 10.945 1.00 98.56 95 LEU A O 1
ATOM 691 N N . VAL A 1 96 ? 9.469 8.019 8.970 1.00 98.44 96 VAL A N 1
ATOM 692 C CA . VAL A 1 96 ? 8.311 8.809 9.412 1.00 98.44 96 VAL A CA 1
ATOM 693 C C . VAL A 1 96 ? 7.168 7.898 9.855 1.00 98.44 96 VAL A C 1
ATOM 695 O O . VAL A 1 96 ? 6.557 8.165 10.886 1.00 98.44 96 VAL A O 1
ATOM 698 N N . ALA A 1 97 ? 6.899 6.803 9.140 1.00 97.50 97 ALA A N 1
ATOM 699 C CA . ALA A 1 97 ? 5.876 5.832 9.523 1.00 97.50 97 ALA A CA 1
ATOM 700 C C . ALA A 1 97 ? 6.190 5.157 10.870 1.00 97.50 97 ALA A C 1
ATOM 702 O O . ALA A 1 97 ? 5.296 5.022 11.706 1.00 97.50 97 ALA A O 1
ATOM 703 N N . ALA A 1 98 ? 7.451 4.783 11.112 1.00 96.75 98 ALA A N 1
ATOM 704 C CA . ALA A 1 98 ? 7.879 4.210 12.386 1.00 96.75 98 ALA A CA 1
ATOM 705 C C . ALA A 1 98 ? 7.703 5.209 13.543 1.00 96.75 98 ALA A C 1
ATOM 707 O O . ALA A 1 98 ? 7.108 4.867 14.567 1.00 96.75 98 ALA A O 1
ATOM 708 N N . ILE A 1 99 ? 8.148 6.458 13.357 1.00 97.69 99 ILE A N 1
ATOM 709 C CA . ILE A 1 99 ? 7.956 7.535 14.340 1.00 97.69 99 ILE A CA 1
ATOM 710 C C . ILE A 1 99 ? 6.461 7.776 14.582 1.00 97.69 99 ILE A C 1
ATOM 712 O O . ILE A 1 99 ? 6.026 7.829 15.731 1.00 97.69 99 ILE A O 1
ATOM 716 N N . GLY A 1 100 ? 5.666 7.877 13.515 1.00 96.69 100 GLY A N 1
ATOM 717 C CA . GLY A 1 100 ? 4.222 8.087 13.587 1.00 96.69 100 GLY A CA 1
ATOM 718 C C . GLY A 1 100 ? 3.503 6.980 14.357 1.00 96.69 100 GLY A C 1
ATOM 719 O O . GLY A 1 100 ? 2.656 7.277 15.196 1.00 96.69 100 GLY A O 1
ATOM 720 N N . GLY A 1 101 ? 3.887 5.718 14.143 1.00 94.50 101 GLY A N 1
ATOM 721 C CA . GLY A 1 101 ? 3.359 4.581 14.897 1.00 94.50 101 GLY A CA 1
ATOM 722 C C . GLY A 1 101 ? 3.672 4.657 16.393 1.00 94.50 101 GLY A C 1
ATOM 723 O O . GLY A 1 101 ? 2.787 4.415 17.213 1.00 94.50 101 GLY A O 1
ATOM 724 N N . VAL A 1 102 ? 4.899 5.046 16.761 1.00 94.69 102 VAL A N 1
ATOM 725 C CA . VAL A 1 102 ? 5.299 5.206 18.171 1.00 94.69 102 VAL A CA 1
ATOM 726 C C . VAL A 1 102 ? 4.548 6.360 18.831 1.00 94.69 102 VAL A C 1
ATOM 728 O O . VAL A 1 102 ? 3.929 6.156 19.872 1.00 94.69 102 VAL A O 1
ATOM 731 N N . VAL A 1 103 ? 4.553 7.549 18.220 1.00 95.81 103 VAL A N 1
ATOM 732 C CA . VAL A 1 103 ? 3.904 8.751 18.776 1.00 95.81 103 VAL A CA 1
ATOM 733 C C . VAL A 1 103 ? 2.399 8.543 18.953 1.00 95.81 103 VAL A C 1
ATOM 735 O O . VAL A 1 103 ? 1.838 8.953 19.967 1.00 95.81 103 VAL A O 1
ATOM 738 N N . LEU A 1 104 ? 1.739 7.886 17.994 1.00 93.00 104 LEU A N 1
ATOM 739 C CA . LEU A 1 104 ? 0.308 7.593 18.089 1.00 93.00 104 LEU A CA 1
ATOM 740 C C . LEU A 1 104 ? 0.005 6.499 19.128 1.00 93.00 104 LEU A C 1
ATOM 742 O O . LEU A 1 104 ? -1.056 6.520 19.748 1.00 93.00 104 LEU A O 1
ATOM 746 N N . GLY A 1 105 ? 0.927 5.552 19.326 1.00 89.00 105 GLY A N 1
ATOM 747 C CA . GLY A 1 105 ? 0.791 4.468 20.302 1.00 89.00 105 GLY A CA 1
ATOM 748 C C . GLY A 1 105 ? 1.032 4.896 21.753 1.00 89.00 105 GLY A C 1
ATOM 749 O O . GLY A 1 105 ? 0.503 4.270 22.673 1.00 89.00 105 GLY A O 1
ATOM 750 N N . THR A 1 106 ? 1.796 5.964 21.991 1.00 84.75 106 THR A N 1
ATOM 751 C CA . THR A 1 106 ? 2.045 6.483 23.341 1.00 84.75 106 THR A CA 1
ATOM 752 C C . THR A 1 106 ? 0.845 7.285 23.850 1.00 84.75 106 THR A C 1
ATOM 754 O O . THR A 1 106 ? 0.733 8.485 23.611 1.00 84.75 106 THR A O 1
ATOM 757 N N . THR A 1 107 ? -0.063 6.633 24.579 1.00 76.00 107 THR A N 1
ATOM 758 C CA . THR A 1 107 ? -1.117 7.327 25.337 1.00 76.00 107 THR A CA 1
ATOM 759 C C . THR A 1 107 ? -0.537 7.790 26.672 1.00 76.00 107 THR A C 1
ATOM 761 O O . THR A 1 107 ? -0.092 6.970 27.470 1.00 76.00 107 THR A O 1
ATOM 764 N N . HIS A 1 108 ? -0.536 9.098 26.935 1.00 60.06 108 HIS A N 1
ATOM 765 C CA . HIS A 1 108 ? -0.264 9.607 28.276 1.00 60.06 108 HIS A CA 1
ATOM 766 C C . HIS A 1 108 ? -1.440 9.229 29.174 1.00 60.06 108 HIS A C 1
ATOM 768 O O . HIS A 1 108 ? -2.507 9.842 29.091 1.00 60.06 108 HIS A O 1
ATOM 774 N N . GLU A 1 109 ? -1.254 8.230 30.036 1.00 62.19 109 GLU A N 1
ATOM 775 C CA . GLU A 1 109 ? -2.087 8.087 31.223 1.00 62.19 109 GLU A CA 1
ATOM 776 C C . GLU A 1 109 ? -2.024 9.427 31.959 1.00 62.19 109 GLU A C 1
ATOM 778 O O . GLU A 1 109 ? -1.004 9.788 32.548 1.00 62.19 109 GLU A O 1
ATOM 783 N N . ARG A 1 110 ? -3.101 10.220 31.883 1.00 57.16 110 ARG A N 1
ATOM 784 C CA . ARG A 1 110 ? -3.304 11.278 32.864 1.00 57.16 110 ARG A CA 1
ATOM 785 C C . ARG A 1 110 ? -3.439 10.547 34.182 1.00 57.16 110 ARG A C 1
ATOM 787 O O . ARG A 1 110 ? -4.505 10.029 34.494 1.00 57.16 110 ARG A O 1
ATOM 794 N N . THR A 1 111 ? -2.349 10.495 34.935 1.00 55.44 111 THR A N 1
ATOM 795 C CA . THR A 1 111 ? -2.411 10.293 36.370 1.00 55.44 111 THR A CA 1
ATOM 796 C C . THR A 1 111 ? -3.229 11.461 36.902 1.00 55.44 111 THR A C 1
ATOM 798 O O . THR A 1 111 ? -2.729 12.562 37.131 1.00 55.44 111 THR A O 1
ATOM 801 N N . GLU A 1 112 ? -4.537 11.250 36.974 1.00 59.16 112 GLU A N 1
ATOM 802 C CA . GLU A 1 112 ? -5.455 12.121 37.669 1.00 59.16 112 GLU A CA 1
ATOM 803 C C . GLU A 1 112 ? -5.085 12.009 39.145 1.00 59.16 112 GLU A C 1
ATOM 805 O O . GLU A 1 112 ? -5.535 11.129 39.874 1.00 59.16 112 GLU A O 1
ATOM 810 N N . VAL A 1 113 ? -4.182 12.888 39.579 1.00 59.84 113 VAL A N 1
ATOM 811 C CA . VAL A 1 113 ? -3.967 13.188 40.992 1.00 59.84 113 VAL A CA 1
ATOM 812 C C . VAL A 1 113 ? -5.198 13.973 41.458 1.00 59.84 113 VAL A C 1
ATOM 814 O O . VAL A 1 113 ? -5.146 15.177 41.690 1.00 59.84 113 VAL A O 1
ATOM 817 N N . ALA A 1 114 ? -6.341 13.293 41.533 1.00 62.97 114 ALA A N 1
ATOM 818 C CA . ALA A 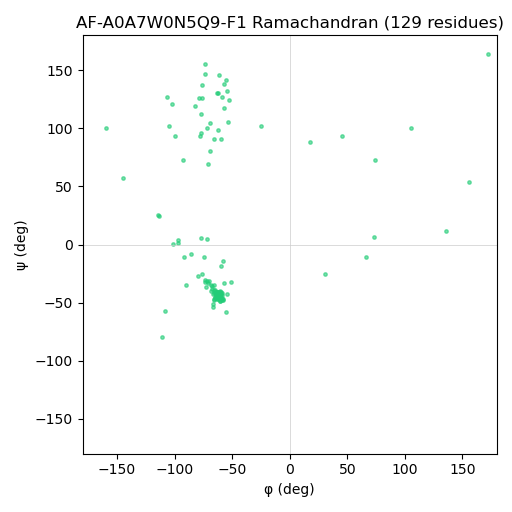1 114 ? -7.534 13.749 42.227 1.00 62.97 114 ALA A CA 1
ATOM 819 C C . ALA A 1 114 ? -7.632 12.959 43.532 1.00 62.97 114 ALA A C 1
ATOM 821 O O . ALA A 1 114 ? -8.018 11.794 43.553 1.00 62.97 114 ALA A O 1
ATOM 822 N N . GLY A 1 115 ? -7.247 13.594 44.638 1.00 56.81 115 GLY A N 1
ATOM 823 C CA . GLY A 1 115 ? -7.391 12.992 45.962 1.00 56.81 115 GLY A CA 1
ATOM 824 C C . GLY A 1 115 ? -6.420 13.543 46.992 1.00 56.81 115 GLY A C 1
ATOM 825 O O . GLY A 1 115 ? -5.685 12.784 47.609 1.00 56.81 115 GLY A O 1
ATOM 826 N N . GLY A 1 116 ? -6.389 14.863 47.166 1.00 51.59 116 GLY A N 1
ATOM 827 C CA . GLY A 1 116 ? -5.454 15.520 48.076 1.00 51.59 116 GLY A CA 1
ATOM 828 C C . GLY A 1 116 ? -6.047 16.736 48.773 1.00 51.59 116 GLY A C 1
ATOM 829 O O . GLY A 1 116 ? -5.500 17.821 48.654 1.00 51.59 116 GLY A O 1
ATOM 830 N N . GLY A 1 117 ? -7.157 16.540 49.490 1.00 55.88 117 GLY A N 1
ATOM 831 C CA . GLY A 1 117 ? -7.491 17.331 50.678 1.00 55.88 117 GLY A CA 1
ATOM 832 C C . GLY A 1 117 ? -7.971 18.766 50.467 1.00 55.88 117 GLY A C 1
ATOM 833 O O . GLY A 1 117 ? -7.295 19.694 50.891 1.00 55.88 117 GLY A O 1
ATOM 834 N N . ASP A 1 118 ? -9.198 18.942 49.971 1.00 57.97 118 ASP A N 1
ATOM 835 C CA . ASP A 1 118 ? -9.981 20.144 50.295 1.00 57.97 118 ASP A CA 1
ATOM 836 C C . ASP A 1 118 ? -10.869 19.846 51.518 1.00 57.97 118 ASP A C 1
ATOM 838 O O . ASP A 1 118 ? -12.074 19.586 51.434 1.00 57.97 118 ASP A O 1
ATOM 842 N N . ALA A 1 119 ? -10.222 19.765 52.684 1.00 64.00 119 ALA A N 1
ATOM 843 C CA . ALA A 1 119 ? -10.896 19.697 53.973 1.00 64.00 119 ALA A CA 1
ATOM 844 C C . ALA A 1 119 ? -11.378 21.109 54.336 1.00 64.00 119 ALA A C 1
ATOM 846 O O . ALA A 1 119 ? -10.624 21.933 54.852 1.00 64.00 119 ALA A O 1
ATOM 847 N N . ARG A 1 120 ? -12.650 21.387 54.031 1.00 68.06 120 ARG A N 1
ATOM 848 C CA . ARG A 1 120 ? -13.310 22.660 54.347 1.00 68.06 120 ARG A CA 1
ATOM 849 C C . ARG A 1 120 ? -13.252 22.971 55.856 1.00 68.06 120 ARG A C 1
ATOM 851 O O . ARG A 1 120 ? -13.505 22.071 56.662 1.00 68.06 120 ARG A O 1
ATOM 858 N N . PRO A 1 121 ? -12.983 24.227 56.268 1.00 57.38 121 PRO A N 1
ATOM 859 C CA . PRO A 1 121 ? -12.879 24.576 57.677 1.00 57.38 121 PRO A CA 1
ATOM 860 C C . PRO A 1 121 ? -14.253 24.671 58.350 1.00 57.38 121 PRO A C 1
ATOM 862 O O . PRO A 1 121 ? -15.127 25.418 57.917 1.00 57.38 121 PRO A O 1
ATOM 865 N N . LEU A 1 122 ? -14.378 23.916 59.445 1.00 66.31 122 LEU A N 1
ATOM 866 C CA . LEU A 1 122 ? -15.155 24.155 60.668 1.00 66.31 122 LEU A CA 1
ATOM 867 C C . LEU A 1 122 ? -16.255 25.224 60.573 1.00 66.31 122 LEU A C 1
ATOM 869 O O . LEU A 1 122 ? -16.067 26.384 60.954 1.00 66.31 122 LEU A O 1
ATOM 873 N N . GLN A 1 123 ? -17.445 24.791 60.159 1.00 60.88 123 GLN A N 1
ATOM 874 C CA . GLN A 1 123 ? -18.657 25.566 60.362 1.00 60.88 123 GLN A CA 1
ATOM 875 C C . GLN A 1 123 ? -19.089 25.415 61.822 1.00 60.88 123 GLN A C 1
ATOM 877 O O . GLN A 1 123 ? -19.430 24.335 62.299 1.00 60.88 123 GLN A O 1
ATOM 882 N N . ARG A 1 124 ? -18.982 26.530 62.546 1.00 61.94 124 ARG A N 1
ATOM 883 C CA . ARG A 1 124 ? -19.499 26.717 63.896 1.00 61.94 124 ARG A CA 1
ATOM 884 C C . ARG A 1 124 ? -21.003 26.460 63.917 1.00 61.94 124 ARG A C 1
ATOM 886 O O . ARG A 1 124 ? -21.751 27.268 63.378 1.00 61.94 124 ARG A O 1
ATOM 893 N N . GLU A 1 125 ? -21.433 25.453 64.661 1.00 62.34 125 GLU A N 1
ATOM 894 C CA . GLU A 1 125 ? -22.764 25.465 65.262 1.00 62.34 125 GLU A CA 1
ATOM 895 C C . GLU A 1 125 ? -22.627 25.891 66.721 1.00 62.34 125 GLU A C 1
ATOM 897 O O . GLU A 1 125 ? -22.291 25.143 67.637 1.00 62.34 125 GLU A O 1
ATOM 902 N N . SER A 1 126 ? -22.792 27.201 66.878 1.00 63.00 126 SER A N 1
ATOM 903 C CA . SER A 1 126 ? -23.129 27.861 68.123 1.00 63.00 126 SER A CA 1
ATOM 904 C C . SER A 1 126 ? -24.625 27.692 68.349 1.00 63.00 126 SER A C 1
ATOM 906 O O . SER A 1 126 ? -25.407 28.181 67.541 1.00 63.00 126 SER A O 1
ATOM 908 N N . GLY A 1 127 ? -24.983 27.169 69.517 1.00 59.84 127 GLY A N 1
ATOM 909 C CA . GLY A 1 127 ? -26.263 27.455 70.153 1.00 59.84 127 GLY A CA 1
ATOM 910 C C . GLY A 1 127 ? -27.257 26.311 70.073 1.00 59.84 127 GLY A C 1
ATOM 911 O O . GLY A 1 127 ? -27.951 26.162 69.086 1.00 59.84 127 GLY A O 1
ATOM 912 N N . GLU A 1 128 ? -27.375 25.562 71.166 1.00 62.38 128 GLU A N 1
ATOM 913 C CA . GLU A 1 128 ? -28.607 25.656 71.946 1.00 62.38 128 GLU A CA 1
ATOM 914 C C . GLU A 1 128 ? -28.333 25.148 73.368 1.00 62.38 128 GLU A C 1
ATOM 916 O O . GLU A 1 128 ? -28.246 23.955 73.649 1.00 62.38 128 GLU A O 1
ATOM 921 N N . ARG A 1 129 ? -28.138 26.099 74.287 1.00 62.19 129 ARG A N 1
ATOM 922 C CA . ARG A 1 129 ? -28.400 25.868 75.710 1.00 62.19 129 ARG A CA 1
ATOM 923 C C . ARG A 1 129 ? -29.913 25.914 75.875 1.00 62.19 129 ARG A C 1
ATOM 925 O O . ARG A 1 129 ? -30.474 26.914 75.431 1.00 62.19 129 ARG A O 1
ATOM 932 N N . ARG A 1 130 ? -30.503 24.995 76.649 1.00 53.28 130 ARG A N 1
ATOM 933 C CA . ARG A 1 130 ? -31.393 25.270 77.807 1.00 53.28 130 ARG A CA 1
ATOM 934 C C . ARG A 1 130 ? -32.052 23.977 78.343 1.00 53.28 130 ARG A C 1
ATOM 936 O O . ARG A 1 130 ? -31.888 22.948 77.700 1.00 53.28 130 ARG A O 1
ATOM 943 N N . PRO A 1 131 ? -32.606 24.031 79.573 1.00 63.66 131 PRO A N 1
ATOM 944 C CA . PRO A 1 131 ? -32.262 23.163 80.706 1.00 63.66 131 PRO A CA 1
ATOM 945 C C . PRO A 1 131 ? -33.012 21.834 80.783 1.00 63.66 131 PRO A C 1
ATOM 947 O O . PRO A 1 131 ? -34.117 21.736 80.209 1.00 63.66 131 PRO A O 1
#

Mean predicted aligned error: 13.51 Å

Sequence (131 aa):
VYAGAVMVMFLFVIAYLGGRADAPWAGGSPILQTAAVVAAVALLVEVVVVLGLAWGDDLKDPAEVSDAFGSPAAIGELFLTDHLLAFEITSIVLLVAAIGGVVLGTTHERTEVAGGGDARPLQRESGERRP

pLDDT: mean 82.32, std 15.49, range [51.59, 98.56]

Solvent-accessible surface area (backbone atoms only — not comparable to full-atom values): 8426 Å² total; per-residue (Å²): 99,63,78,72,50,56,46,45,52,51,52,51,51,53,60,74,55,54,78,79,70,68,64,92,62,81,78,63,56,68,67,57,55,52,48,52,51,50,51,52,51,50,53,51,50,49,53,52,49,53,52,62,64,66,65,52,90,73,78,80,63,81,80,91,73,59,96,63,66,86,33,70,66,59,52,48,49,44,35,69,59,86,36,35,69,61,46,50,53,49,51,52,52,51,52,52,50,54,52,51,53,50,62,72,66,60,72,79,77,76,78,73,88,76,84,81,78,90,77,77,81,82,81,82,85,79,84,84,87,82,136

Radius of gyration: 32.61 Å; Cα contacts (8 Å, |Δi|>4): 13; chains: 1; bounding box: 55×44×114 Å